Protein AF-A0A2X3JCN4-F1 (afdb_monomer)

Mean predicted aligned error: 13.23 Å

Secondary structure (DSSP, 8-state):
-----------EEEEEEEPPPPP--TT----S-S----TTSSTTS---SPPEEEEEEE-

Solvent-accessible surface area (backbone atoms only — not comparable to full-atom values): 4404 Å² total; per-residue (Å²): 138,84,82,88,87,83,84,87,83,89,76,48,73,47,79,46,81,45,72,51,65,72,91,69,60,95,78,60,81,74,60,103,65,99,81,67,100,65,68,76,83,73,62,85,82,56,57,89,58,78,65,45,80,45,80,46,81,52,135

Sequence (59 aa):
MTMQATGYKRWNVVQQVVMPPQPIDPWFWGGPYPYRHHYDMWGGWYNPGPAQVQTVVTE

Radius of gyration: 22.57 Å; Cα contacts (8 Å, |Δi|>4): 45; chains: 1; bounding box: 44×25×67 Å

Structure (mmCIF, N/CA/C/O backbone):
data_AF-A0A2X3JCN4-F1
#
_entry.id   AF-A0A2X3JCN4-F1
#
loop_
_atom_site.group_PDB
_atom_site.id
_atom_site.type_symbol
_atom_site.label_atom_id
_atom_site.label_alt_id
_atom_site.label_comp_id
_atom_site.label_asym_id
_atom_site.label_entity_id
_atom_site.label_seq_id
_atom_site.pdbx_PDB_ins_code
_atom_site.Cartn_x
_atom_site.Cartn_y
_atom_site.Cartn_z
_atom_site.occupancy
_atom_site.B_iso_or_equiv
_atom_site.auth_seq_id
_atom_site.auth_comp_id
_atom_site.auth_asym_id
_atom_site.auth_atom_id
_atom_site.pdbx_PDB_model_num
ATOM 1 N N . MET A 1 1 ? -22.945 4.855 38.567 1.00 69.38 1 MET A N 1
ATOM 2 C CA . MET A 1 1 ? -23.033 3.684 37.668 1.00 69.38 1 MET A CA 1
ATOM 3 C C . MET A 1 1 ? -21.990 3.852 36.583 1.00 69.38 1 MET A C 1
ATOM 5 O O . MET A 1 1 ? -21.962 4.908 35.969 1.00 69.38 1 MET A O 1
ATOM 9 N N . THR A 1 2 ? -21.128 2.863 36.380 1.00 78.00 2 THR A N 1
ATOM 10 C CA . THR A 1 2 ? -20.147 2.826 35.288 1.00 78.00 2 THR A CA 1
ATOM 11 C C . THR A 1 2 ? -20.541 1.694 34.349 1.00 78.00 2 THR A C 1
ATOM 13 O O . THR A 1 2 ? -20.796 0.578 34.793 1.00 78.00 2 THR A O 1
ATOM 16 N N . MET A 1 3 ? -20.660 1.992 33.059 1.00 81.50 3 MET A N 1
ATOM 17 C CA . MET A 1 3 ? -20.994 1.000 32.040 1.00 81.50 3 MET A CA 1
ATOM 18 C C . MET A 1 3 ? -19.698 0.563 31.356 1.00 81.50 3 MET A C 1
ATOM 20 O O . MET A 1 3 ? -18.893 1.411 30.971 1.00 81.50 3 MET A O 1
ATOM 24 N N . GLN A 1 4 ? -19.477 -0.744 31.223 1.00 78.81 4 GLN A N 1
ATOM 25 C CA . GLN A 1 4 ? -18.374 -1.259 30.413 1.00 78.81 4 GLN A CA 1
ATOM 26 C C . GLN A 1 4 ? -18.781 -1.228 28.939 1.00 78.81 4 GLN A C 1
ATOM 28 O O . GLN A 1 4 ? -19.771 -1.847 28.555 1.00 78.81 4 GLN A O 1
ATOM 33 N N . ALA A 1 5 ? -18.015 -0.502 28.127 1.00 81.44 5 ALA A N 1
ATOM 34 C CA . ALA A 1 5 ? -18.201 -0.403 26.685 1.00 81.44 5 ALA A CA 1
ATOM 35 C C . ALA A 1 5 ? -17.008 -1.051 25.968 1.00 81.44 5 ALA A C 1
ATOM 37 O O . ALA A 1 5 ? -16.100 -0.373 25.493 1.00 81.44 5 ALA A O 1
ATOM 38 N N . THR A 1 6 ? -16.991 -2.380 25.926 1.00 87.69 6 THR A N 1
ATOM 39 C CA . THR A 1 6 ? -16.047 -3.167 25.123 1.00 87.69 6 THR A CA 1
ATOM 40 C C . THR A 1 6 ? -16.749 -3.660 23.862 1.00 87.69 6 THR A C 1
ATOM 42 O O . THR A 1 6 ? -17.843 -4.214 23.930 1.00 87.69 6 THR A O 1
ATOM 45 N N . GLY A 1 7 ? -16.127 -3.457 22.701 1.00 85.94 7 GLY A N 1
ATOM 46 C CA . GLY A 1 7 ? -16.662 -3.871 21.405 1.00 85.94 7 GLY A CA 1
ATOM 47 C C . GLY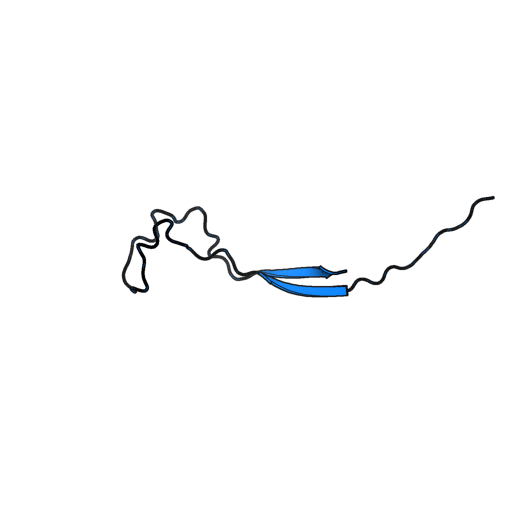 A 1 7 ? -15.559 -4.371 20.478 1.00 85.94 7 GLY A C 1
ATOM 48 O O . GLY A 1 7 ? -14.388 -4.037 20.656 1.00 85.94 7 GLY A O 1
ATOM 49 N N . TYR A 1 8 ? -15.938 -5.173 19.485 1.00 87.75 8 TYR A N 1
ATOM 50 C CA . TYR A 1 8 ? -15.027 -5.680 18.461 1.00 87.75 8 TYR A CA 1
ATOM 51 C C . TYR A 1 8 ? -15.279 -4.964 17.136 1.00 87.75 8 TYR A C 1
ATOM 53 O O . TYR A 1 8 ? -16.427 -4.739 16.757 1.00 87.75 8 TYR A O 1
ATOM 61 N N . LYS A 1 9 ? -14.203 -4.648 16.409 1.00 86.25 9 LYS A N 1
ATOM 62 C CA . LYS A 1 9 ? -14.273 -4.140 15.037 1.00 86.25 9 LYS A CA 1
ATOM 63 C C . LYS A 1 9 ? -13.663 -5.165 14.089 1.00 86.25 9 LYS A C 1
ATOM 65 O O . LYS A 1 9 ? -12.558 -5.648 14.324 1.00 86.25 9 LYS A O 1
ATOM 70 N N . ARG A 1 10 ? -14.393 -5.495 13.023 1.00 90.06 10 ARG A N 1
ATOM 71 C CA . ARG A 1 10 ? -13.871 -6.266 11.893 1.00 90.06 10 ARG A CA 1
ATOM 72 C C . ARG A 1 10 ? -13.412 -5.280 10.825 1.00 90.06 10 ARG A C 1
ATOM 74 O O . ARG A 1 10 ? -14.138 -4.344 10.508 1.00 90.06 10 ARG A O 1
ATOM 81 N N . TRP A 1 11 ? -12.214 -5.499 10.306 1.00 93.00 11 TRP A N 1
ATOM 82 C CA . TRP A 1 11 ? -11.622 -4.696 9.245 1.00 93.00 11 TRP A CA 1
ATOM 83 C C . TRP A 1 11 ? -11.527 -5.528 7.975 1.00 93.00 11 TRP A C 1
ATOM 85 O O . TRP 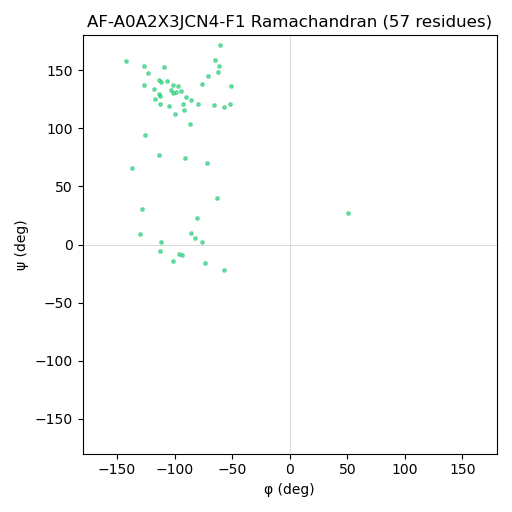A 1 11 ? -11.176 -6.708 8.041 1.00 93.00 11 TRP A O 1
ATOM 95 N N . ASN A 1 12 ? -11.817 -4.908 6.836 1.00 91.56 12 ASN A N 1
ATOM 96 C CA . ASN A 1 12 ? -11.516 -5.487 5.538 1.00 91.56 12 ASN A CA 1
ATOM 97 C C . ASN A 1 12 ? -10.074 -5.110 5.189 1.00 91.56 12 ASN A C 1
ATOM 99 O O . ASN A 1 12 ? -9.704 -3.939 5.239 1.00 91.56 12 ASN A O 1
ATOM 103 N N . VAL A 1 13 ? -9.242 -6.111 4.910 1.00 93.06 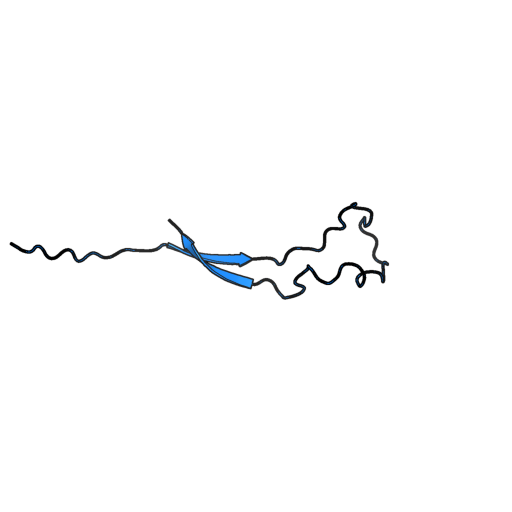13 VAL A N 1
ATOM 104 C CA . VAL A 1 13 ? -7.821 -5.917 4.605 1.00 93.06 13 VAL A CA 1
ATOM 105 C C . VAL A 1 13 ? -7.574 -6.385 3.184 1.00 93.06 13 VAL A C 1
ATOM 107 O O . VAL A 1 13 ? -7.886 -7.528 2.848 1.00 93.06 13 VAL A O 1
ATOM 110 N N . VAL A 1 14 ? -7.005 -5.509 2.360 1.00 94.06 14 VAL A N 1
ATOM 111 C CA . VAL A 1 14 ? -6.669 -5.810 0.965 1.00 94.06 14 VAL A CA 1
ATOM 112 C C . VAL A 1 14 ? -5.210 -5.487 0.686 1.00 94.06 14 VAL A C 1
ATOM 114 O O . VAL A 1 14 ? -4.599 -4.634 1.334 1.00 94.06 14 VAL A O 1
ATOM 117 N N . GLN A 1 15 ? -4.648 -6.179 -0.298 1.00 92.56 15 GLN A N 1
ATOM 118 C CA . GLN A 1 15 ? -3.310 -5.907 -0.800 1.00 92.56 15 GLN A CA 1
ATOM 119 C C . GLN A 1 15 ? -3.401 -5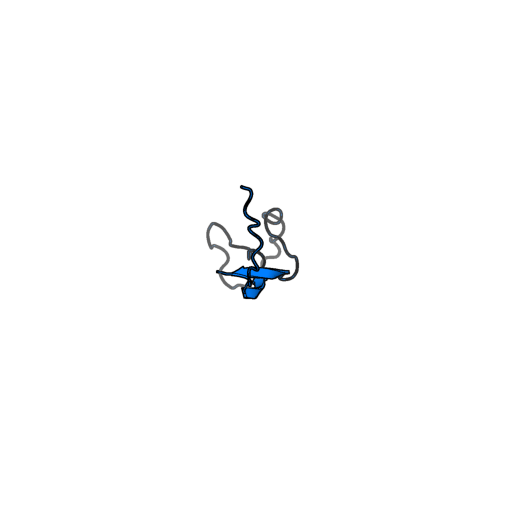.131 -2.108 1.00 92.56 15 GLN A C 1
ATOM 121 O O . GLN A 1 15 ? -4.223 -5.440 -2.970 1.00 92.56 15 GLN A O 1
ATOM 126 N N . GLN A 1 16 ? -2.551 -4.123 -2.250 1.00 91.12 16 GLN A N 1
ATOM 127 C CA . GLN A 1 16 ? -2.463 -3.284 -3.436 1.00 91.12 16 GLN A CA 1
ATOM 128 C C . GLN A 1 16 ? -1.024 -3.256 -3.937 1.00 91.12 16 GLN A C 1
ATOM 130 O O . GLN A 1 16 ? -0.081 -3.142 -3.153 1.00 91.12 16 GLN A O 1
ATOM 135 N N . VAL A 1 17 ? -0.860 -3.352 -5.254 1.00 89.56 17 VAL A N 1
ATOM 136 C CA . VAL A 1 17 ? 0.428 -3.144 -5.918 1.00 89.56 17 VAL A CA 1
ATOM 137 C C . VAL A 1 17 ? 0.512 -1.674 -6.311 1.00 89.56 17 VAL A C 1
ATOM 139 O O . VAL A 1 17 ? -0.274 -1.203 -7.130 1.00 89.56 17 VAL A O 1
ATOM 142 N N . VAL A 1 18 ? 1.461 -0.949 -5.726 1.00 87.19 18 VAL A N 1
ATOM 143 C CA . VAL A 1 18 ? 1.708 0.465 -6.013 1.00 87.19 18 VAL A CA 1
ATOM 144 C C . VAL A 1 18 ? 2.891 0.564 -6.964 1.00 87.19 18 VAL A C 1
ATOM 146 O O . VAL A 1 18 ? 4.027 0.233 -6.610 1.00 87.19 18 VAL A O 1
ATOM 149 N N . MET A 1 19 ? 2.615 1.006 -8.191 1.00 82.75 19 MET A N 1
ATOM 150 C CA . MET A 1 19 ? 3.658 1.249 -9.183 1.00 82.75 19 MET A CA 1
ATOM 151 C C . MET A 1 19 ? 4.398 2.552 -8.865 1.00 82.75 19 MET A C 1
ATOM 153 O O . MET A 1 19 ? 3.754 3.546 -8.517 1.00 82.75 19 MET A O 1
ATOM 157 N N . PRO A 1 20 ? 5.735 2.581 -8.998 1.00 73.75 20 PRO A N 1
ATOM 158 C CA . PRO A 1 20 ? 6.481 3.823 -8.890 1.00 73.75 20 PRO A CA 1
ATOM 159 C C . PRO A 1 20 ? 6.063 4.797 -10.006 1.00 73.75 20 PRO A C 1
ATOM 161 O O . PRO A 1 20 ? 5.734 4.348 -11.116 1.00 73.75 20 PRO A O 1
ATOM 164 N N . PRO A 1 21 ? 6.102 6.119 -9.745 1.00 71.62 21 PRO A N 1
ATOM 165 C CA . PRO A 1 21 ? 5.869 7.128 -10.769 1.00 71.62 21 PRO A CA 1
ATOM 166 C C . PRO A 1 21 ? 6.764 6.876 -11.981 1.00 71.62 21 PRO A C 1
ATOM 168 O O . PRO A 1 21 ? 7.990 6.831 -11.858 1.00 71.62 21 PRO A O 1
ATOM 171 N N . GLN A 1 22 ? 6.142 6.680 -13.143 1.00 70.31 22 GLN A N 1
ATOM 172 C CA . GLN A 1 22 ? 6.881 6.523 -14.388 1.00 70.31 22 GLN A CA 1
ATOM 173 C C . GLN A 1 22 ? 7.487 7.872 -14.789 1.00 70.31 22 GLN A C 1
ATOM 175 O O . GLN A 1 22 ? 6.847 8.906 -14.573 1.00 70.31 22 GLN A O 1
ATOM 180 N N . PRO A 1 23 ? 8.686 7.881 -15.390 1.00 65.12 23 PRO A N 1
ATOM 181 C CA . PRO A 1 23 ? 9.227 9.084 -15.993 1.00 65.12 23 PRO A CA 1
ATOM 182 C C . PRO A 1 23 ? 8.267 9.627 -17.054 1.00 65.12 23 PRO A C 1
ATOM 184 O O . PRO A 1 23 ? 7.974 8.955 -18.043 1.00 65.12 23 PRO A O 1
ATOM 187 N N . ILE A 1 24 ? 7.773 10.845 -16.848 1.00 62.06 24 ILE A N 1
ATOM 188 C CA . ILE A 1 24 ? 7.017 11.591 -17.854 1.00 62.06 24 ILE A CA 1
ATOM 189 C C . ILE A 1 24 ? 7.889 12.780 -18.252 1.00 62.06 24 ILE A C 1
ATOM 191 O O . ILE A 1 24 ? 8.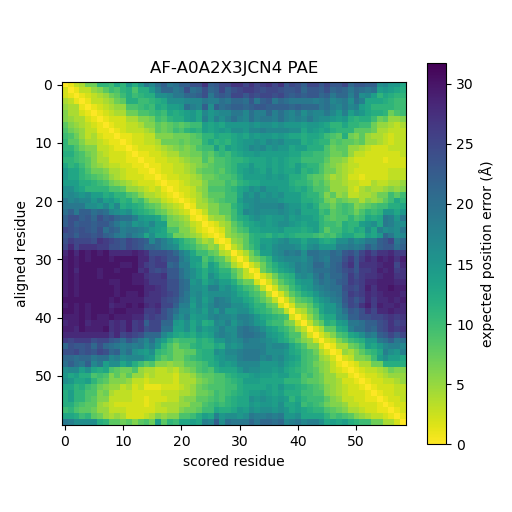273 13.588 -17.405 1.00 62.06 24 ILE A O 1
ATOM 195 N N . ASP A 1 25 ? 8.238 12.872 -19.537 1.00 64.00 25 ASP A 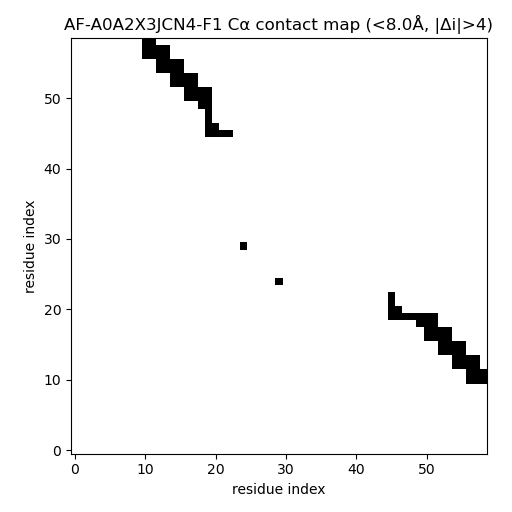N 1
ATOM 196 C CA . ASP A 1 25 ? 8.886 14.067 -20.079 1.00 64.00 25 ASP A CA 1
ATOM 197 C C . ASP A 1 25 ? 7.878 15.231 -19.999 1.00 64.00 25 ASP A C 1
ATOM 199 O O . ASP A 1 25 ? 6.804 15.118 -20.596 1.00 64.00 25 ASP A O 1
ATOM 203 N N . PRO A 1 26 ? 8.172 16.336 -19.284 1.00 57.31 26 PRO A N 1
ATOM 204 C CA . PRO A 1 26 ? 7.219 17.430 -19.042 1.00 57.31 26 PRO A CA 1
ATOM 205 C C . PRO A 1 26 ? 6.658 18.062 -20.314 1.00 57.31 26 PRO A C 1
ATOM 207 O O . PRO A 1 26 ? 5.613 18.708 -20.297 1.00 57.31 26 PRO A O 1
ATOM 210 N N . TRP A 1 27 ? 7.377 17.893 -21.416 1.00 70.25 27 TRP A N 1
ATOM 211 C CA . TRP A 1 27 ? 7.056 18.488 -22.691 1.00 70.25 27 TRP A CA 1
ATOM 212 C C . TRP A 1 27 ? 6.622 17.438 -23.726 1.00 70.25 27 TRP A C 1
ATOM 214 O O . TRP A 1 27 ? 6.36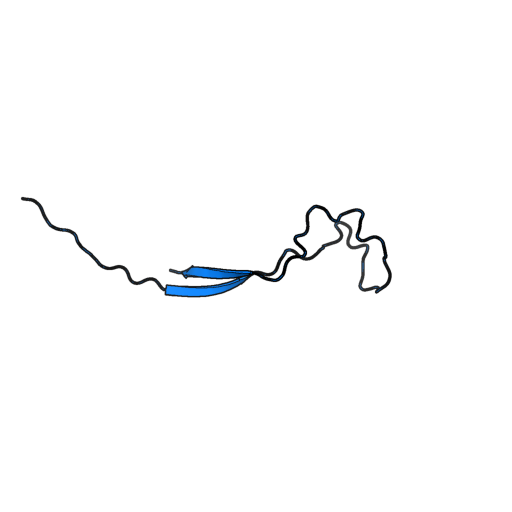1 17.788 -24.875 1.00 70.25 27 TRP A O 1
ATOM 224 N N . PHE A 1 28 ? 6.542 16.162 -23.331 1.00 63.56 28 PHE A N 1
ATOM 225 C CA . PHE A 1 28 ? 6.233 15.016 -24.185 1.00 63.56 28 PHE A CA 1
ATOM 226 C C . PHE A 1 28 ? 7.091 14.931 -25.467 1.00 63.56 28 PHE A C 1
ATOM 228 O O . PHE A 1 28 ? 6.664 14.345 -26.461 1.00 63.56 28 PHE A O 1
ATOM 235 N N . TRP A 1 29 ? 8.321 15.467 -25.471 1.00 59.41 29 TRP A N 1
ATOM 236 C CA . TRP A 1 29 ? 9.213 15.409 -26.651 1.00 59.41 29 TRP A CA 1
ATOM 237 C C . TRP A 1 29 ? 9.784 14.003 -26.858 1.00 59.41 29 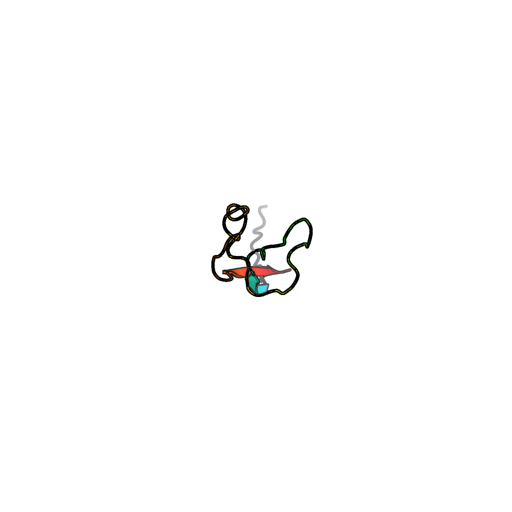TRP A C 1
ATOM 239 O O . TRP A 1 29 ? 10.315 13.688 -27.923 1.00 59.41 29 TRP A O 1
ATOM 249 N N . GLY A 1 30 ? 9.687 13.150 -25.838 1.00 57.06 30 GLY A N 1
ATOM 250 C CA . GLY A 1 30 ? 10.046 11.740 -25.884 1.00 57.06 30 GLY A CA 1
ATOM 251 C C . GLY A 1 30 ? 8.858 10.865 -26.266 1.00 57.06 30 GLY A C 1
ATOM 252 O O . GLY A 1 30 ? 8.312 10.166 -25.418 1.00 57.06 30 GLY A O 1
ATOM 253 N N . GLY A 1 31 ? 8.471 10.881 -27.543 1.00 55.62 31 GLY A N 1
ATOM 254 C CA . GLY A 1 31 ? 7.699 9.780 -28.128 1.00 55.62 31 GLY A CA 1
ATOM 255 C C . GLY A 1 31 ? 8.473 8.446 -28.066 1.00 55.62 31 GLY A C 1
ATOM 256 O O . GLY A 1 31 ? 9.656 8.444 -27.715 1.00 55.62 31 GLY A O 1
ATOM 257 N N . PRO A 1 32 ? 7.839 7.310 -28.415 1.00 50.50 32 PRO A N 1
ATOM 258 C CA . PRO A 1 32 ? 8.351 5.951 -28.197 1.00 50.50 32 PRO A CA 1
ATOM 259 C C . PRO A 1 32 ? 9.532 5.610 -29.125 1.00 50.50 32 PRO A C 1
ATOM 261 O O . PRO A 1 32 ? 9.400 4.807 -30.044 1.00 50.50 32 PRO A O 1
ATOM 264 N N . TYR A 1 33 ? 10.694 6.228 -28.908 1.00 46.62 33 TYR A N 1
ATOM 265 C CA . TYR A 1 33 ? 11.921 5.944 -29.648 1.00 46.62 33 TYR A CA 1
ATOM 266 C C . TYR A 1 33 ? 13.027 5.425 -28.717 1.00 46.62 33 TYR A C 1
ATOM 268 O O . TYR A 1 33 ? 13.271 6.006 -27.659 1.00 46.62 33 TYR A O 1
ATOM 276 N N . PRO A 1 34 ? 13.725 4.343 -29.109 1.00 48.88 34 PRO A N 1
ATOM 277 C CA . PRO A 1 34 ? 14.498 3.494 -28.201 1.00 48.88 34 PRO A CA 1
ATOM 278 C C . PRO A 1 34 ? 15.930 3.990 -27.930 1.00 48.88 34 PRO A C 1
ATOM 280 O O . PRO A 1 34 ? 16.729 3.257 -27.359 1.00 48.88 34 PRO A O 1
ATOM 283 N N . TYR A 1 35 ? 16.285 5.210 -28.349 1.00 50.28 35 TYR A N 1
ATOM 284 C CA . TYR A 1 35 ? 17.675 5.688 -28.361 1.00 50.28 35 TYR A CA 1
ATOM 285 C C . TYR A 1 35 ? 17.823 7.131 -27.861 1.00 50.28 35 TYR A C 1
ATOM 287 O O . TYR A 1 35 ? 18.235 8.034 -28.587 1.00 50.28 35 TYR A O 1
ATOM 295 N N . ARG A 1 36 ? 17.533 7.369 -26.580 1.00 51.47 36 ARG A N 1
ATOM 296 C CA . ARG A 1 36 ? 18.030 8.572 -25.896 1.00 51.47 36 ARG A CA 1
ATOM 297 C C . ARG A 1 36 ? 18.785 8.191 -24.630 1.00 51.47 36 ARG A C 1
ATOM 299 O O . ARG A 1 36 ? 18.213 8.083 -23.553 1.00 51.47 36 ARG A O 1
ATOM 306 N N . HIS A 1 37 ? 20.103 8.080 -24.788 1.00 47.25 37 HIS A N 1
ATOM 307 C CA . HIS A 1 37 ? 21.136 8.095 -23.744 1.00 47.25 37 HIS A CA 1
ATOM 308 C C . HIS A 1 37 ? 21.199 9.439 -22.9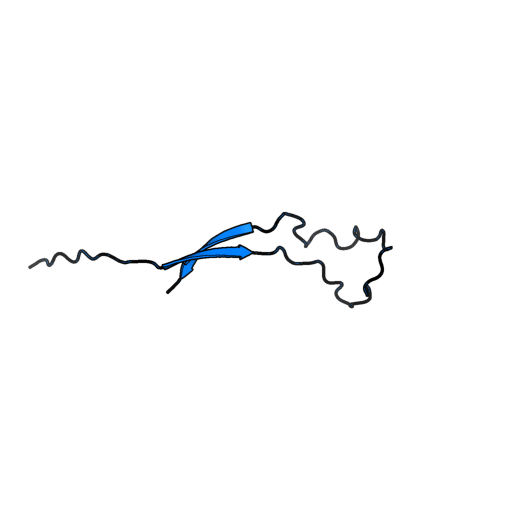78 1.00 47.25 37 HIS A C 1
ATOM 310 O O . HIS A 1 37 ? 22.270 9.965 -22.714 1.00 47.25 37 HIS A O 1
ATOM 316 N N . HIS A 1 38 ? 20.048 10.041 -22.673 1.00 46.56 38 HIS A N 1
ATOM 317 C CA . HIS A 1 38 ? 19.925 11.346 -22.015 1.00 46.56 38 HIS A CA 1
ATOM 318 C C . HIS A 1 38 ? 18.999 11.253 -20.794 1.00 46.56 38 HIS A C 1
ATOM 320 O O . HIS A 1 38 ? 18.289 12.200 -20.465 1.00 46.56 38 HIS A O 1
ATOM 326 N N . TYR A 1 39 ? 18.967 10.092 -20.137 1.00 47.84 39 TYR A N 1
ATOM 327 C CA . TYR A 1 39 ? 18.138 9.864 -18.951 1.00 47.84 39 TYR A CA 1
ATOM 328 C C . TYR A 1 39 ? 18.776 10.383 -17.654 1.00 47.84 39 TYR A C 1
ATOM 330 O O . TYR A 1 39 ? 18.218 10.202 -16.579 1.00 47.84 39 TYR A O 1
ATOM 338 N N . ASP A 1 40 ? 19.915 11.069 -17.746 1.00 48.78 40 ASP A N 1
ATOM 339 C CA . ASP A 1 40 ? 20.663 11.545 -16.577 1.00 48.78 40 ASP A CA 1
ATOM 340 C C . ASP A 1 40 ? 20.351 13.005 -16.208 1.00 48.78 40 ASP A C 1
ATOM 342 O O . ASP A 1 40 ? 20.759 13.481 -15.153 1.00 48.78 40 ASP A O 1
ATOM 346 N N . MET A 1 41 ? 19.601 13.737 -17.042 1.00 45.31 41 MET A N 1
ATOM 347 C CA . MET A 1 41 ? 19.388 15.184 -16.855 1.00 45.31 41 MET A CA 1
ATOM 348 C C . MET A 1 41 ? 18.112 15.543 -16.068 1.00 45.31 41 MET A C 1
ATOM 350 O O . MET A 1 41 ? 17.945 16.690 -15.662 1.00 45.31 41 MET A O 1
ATOM 354 N N . TRP A 1 42 ? 17.238 14.564 -15.803 1.00 50.59 42 TRP A N 1
ATOM 355 C CA . TRP A 1 42 ? 15.995 14.719 -15.020 1.00 50.59 42 TRP A CA 1
ATOM 356 C C . TRP A 1 42 ? 15.848 13.656 -13.907 1.00 50.59 42 TRP A C 1
ATOM 358 O O . TRP A 1 42 ? 14.797 13.531 -13.279 1.00 50.59 42 TRP A O 1
ATOM 368 N N . GLY A 1 43 ? 16.899 12.866 -13.660 1.00 49.84 43 GLY A N 1
ATOM 369 C CA . GLY A 1 43 ? 16.878 11.601 -12.909 1.00 49.84 43 GLY A CA 1
ATOM 370 C C . GLY A 1 43 ? 16.877 11.692 -11.378 1.00 49.84 43 GLY A C 1
ATOM 371 O O . GLY A 1 43 ? 17.296 10.744 -10.725 1.00 49.84 43 GLY A O 1
ATOM 372 N N . GLY A 1 44 ? 16.440 12.808 -10.786 1.00 52.31 44 GLY A N 1
ATOM 373 C CA . GLY A 1 44 ? 16.438 12.987 -9.323 1.00 52.31 44 GLY A CA 1
ATOM 374 C C . GLY A 1 44 ? 15.082 12.792 -8.635 1.00 52.31 44 GLY A C 1
ATOM 375 O O . GLY A 1 44 ? 15.030 12.695 -7.414 1.00 52.31 44 GLY A O 1
ATOM 376 N N . TRP A 1 45 ? 13.986 12.773 -9.400 1.00 52.06 45 TRP A N 1
ATOM 377 C CA . TRP A 1 45 ? 12.613 12.835 -8.866 1.00 52.06 45 TRP A CA 1
ATOM 378 C C . TRP A 1 45 ? 11.810 11.548 -9.082 1.00 52.06 45 TRP A C 1
ATOM 380 O O . TRP A 1 45 ? 10.695 11.418 -8.580 1.00 52.06 45 TRP A O 1
ATOM 390 N N . TYR A 1 46 ? 12.374 10.588 -9.815 1.00 60.19 46 TYR A N 1
ATOM 391 C CA . TYR A 1 46 ? 11.736 9.313 -10.112 1.00 60.19 46 TYR A CA 1
ATOM 392 C C . TYR A 1 46 ? 12.333 8.226 -9.229 1.00 60.19 46 TYR A C 1
ATOM 394 O O . TYR A 1 46 ? 13.549 8.130 -9.102 1.00 60.19 46 TYR A O 1
ATOM 402 N N . ASN A 1 47 ? 11.475 7.415 -8.610 1.00 63.41 47 ASN A N 1
ATOM 403 C CA . ASN A 1 47 ? 11.896 6.244 -7.851 1.00 63.41 47 ASN A CA 1
ATOM 404 C C . ASN A 1 47 ? 12.021 5.054 -8.821 1.00 63.41 47 ASN A C 1
ATOM 406 O O . ASN A 1 47 ? 10.987 4.510 -9.205 1.00 63.41 47 ASN A O 1
ATOM 410 N N . PRO A 1 48 ? 13.233 4.624 -9.225 1.00 65.12 48 PRO A N 1
ATOM 411 C CA . PRO A 1 48 ? 13.411 3.485 -10.130 1.00 65.12 48 PRO A CA 1
ATOM 412 C C . PRO A 1 48 ? 13.202 2.132 -9.428 1.00 65.12 48 PRO A C 1
ATOM 414 O O . PRO A 1 48 ? 13.416 1.082 -10.032 1.00 65.12 48 PRO A O 1
ATOM 417 N N . GLY A 1 49 ? 12.855 2.139 -8.136 1.00 71.62 49 GLY A N 1
ATOM 418 C CA . GLY A 1 49 ? 12.661 0.934 -7.345 1.00 71.62 49 GLY A CA 1
ATOM 419 C C . GLY A 1 49 ? 11.487 0.076 -7.830 1.00 71.62 49 GLY A C 1
ATOM 420 O O . GLY A 1 49 ? 10.572 0.570 -8.489 1.00 71.62 49 GLY A O 1
ATOM 421 N N . PRO A 1 50 ? 11.481 -1.223 -7.491 1.00 75.44 50 PRO A N 1
ATOM 422 C CA . PRO A 1 50 ? 10.399 -2.124 -7.863 1.00 75.44 50 PRO A CA 1
ATOM 423 C C . PRO A 1 50 ? 9.063 -1.684 -7.250 1.00 75.44 50 PRO A C 1
ATOM 425 O O . PRO A 1 50 ? 9.023 -1.065 -6.179 1.00 75.44 50 PRO A O 1
ATOM 428 N N . ALA A 1 51 ? 7.965 -2.060 -7.915 1.00 81.50 51 ALA A N 1
ATOM 429 C CA . ALA A 1 51 ? 6.614 -1.858 -7.402 1.00 81.50 51 ALA A CA 1
ATOM 430 C C . ALA A 1 51 ? 6.487 -2.391 -5.969 1.00 81.50 51 ALA A C 1
ATOM 432 O O . ALA A 1 51 ? 6.987 -3.468 -5.638 1.00 81.50 51 ALA A O 1
ATOM 433 N N . GLN A 1 52 ? 5.833 -1.609 -5.116 1.00 85.44 52 GLN A N 1
ATOM 434 C CA . GLN A 1 52 ? 5.690 -1.917 -3.699 1.00 85.44 52 GLN A CA 1
ATOM 435 C C . GLN A 1 52 ? 4.342 -2.591 -3.465 1.00 85.44 52 GLN A C 1
ATOM 437 O O . GLN A 1 52 ? 3.321 -2.137 -3.981 1.00 85.44 52 GLN A O 1
ATOM 442 N N . VAL A 1 53 ? 4.319 -3.651 -2.659 1.00 90.75 53 VAL A N 1
ATOM 443 C CA . VAL A 1 53 ? 3.064 -4.253 -2.195 1.00 90.75 53 VAL A CA 1
ATOM 444 C C . VAL A 1 53 ? 2.698 -3.618 -0.861 1.00 90.75 53 VAL A C 1
ATOM 446 O O . VAL A 1 53 ? 3.469 -3.686 0.094 1.00 90.75 53 VAL A O 1
ATOM 449 N N . GLN A 1 54 ? 1.523 -3.000 -0.795 1.00 90.56 54 GLN A N 1
ATOM 450 C CA . GLN A 1 54 ? 1.003 -2.364 0.411 1.00 90.56 54 GLN A CA 1
ATOM 451 C C . GLN A 1 54 ? -0.234 -3.105 0.903 1.00 90.56 54 GLN A C 1
ATOM 453 O O . GLN A 1 54 ? -1.055 -3.569 0.114 1.00 90.56 54 GLN A O 1
ATOM 458 N N . THR A 1 55 ? -0.361 -3.225 2.221 1.00 93.25 55 THR A N 1
ATOM 459 C CA . THR A 1 55 ? -1.545 -3.792 2.871 1.00 93.25 55 THR A CA 1
ATOM 460 C C . THR A 1 55 ? -2.336 -2.645 3.479 1.00 93.25 55 THR A C 1
ATOM 462 O O . THR A 1 55 ? -1.809 -1.926 4.326 1.00 93.25 55 THR A O 1
ATOM 465 N N . VAL A 1 56 ? -3.575 -2.459 3.027 1.00 90.56 56 VAL A N 1
ATOM 466 C CA . VAL A 1 56 ? -4.424 -1.333 3.427 1.00 90.56 56 VAL A CA 1
ATOM 467 C C . VAL A 1 56 ? -5.731 -1.833 4.020 1.00 90.56 56 VAL A C 1
ATOM 469 O O . VAL A 1 56 ? -6.258 -2.883 3.642 1.00 90.56 56 VAL A O 1
ATOM 472 N N . VAL A 1 57 ? -6.240 -1.068 4.977 1.00 92.19 57 VAL A N 1
ATOM 473 C CA . VAL A 1 57 ? -7.548 -1.294 5.582 1.00 92.19 57 VAL A CA 1
ATOM 474 C C . VAL A 1 57 ? -8.581 -0.521 4.773 1.00 92.19 57 VAL A C 1
ATOM 476 O O . VAL A 1 57 ? -8.409 0.677 4.555 1.00 92.19 57 VAL A O 1
ATOM 479 N N . THR A 1 58 ? -9.636 -1.199 4.332 1.00 86.88 58 THR A N 1
ATOM 480 C CA . THR A 1 58 ? -10.755 -0.591 3.603 1.00 86.88 58 THR A CA 1
ATOM 481 C C . THR A 1 58 ? -12.007 -0.556 4.473 1.00 86.88 58 THR A C 1
ATOM 483 O O . THR A 1 58 ? -12.169 -1.389 5.374 1.00 86.88 58 THR A O 1
ATOM 486 N N . GLU A 1 59 ? -12.880 0.414 4.200 1.00 79.75 59 GLU A N 1
ATOM 487 C CA . GLU A 1 59 ? -14.224 0.500 4.791 1.00 79.75 59 GLU A CA 1
ATOM 488 C C . GLU A 1 59 ? -15.205 -0.447 4.097 1.00 79.75 59 GLU A C 1
ATOM 490 O O . GLU A 1 59 ? -15.149 -0.562 2.851 1.00 79.75 59 GLU A O 1
#

pLDDT: mean 71.64, std 16.43, range [45.31, 94.06]

Foldseek 3Di:
DDDDDDDDDDWDKDKDWAAWDDDDDPVNPDDPDDDDPPCPPPVPPTDPDGTDIDIDTDD

Organism: NCBI:txid158822